Protein AF-A0A2G5TV07-F1 (afdb_monomer_lite)

InterPro domains:
  IPR019427 7TM GPCR, serpentine receptor class w (Srw) [PF10324] (2-152)

Secondary structure (DSSP, 8-state):
--HHHHHHHHHHHHHHHHHHHHHHHTTEEEEE-TT-B---TT-TTSPTT--B--EEEEE-TTS-HHHHHHHHHHHHHHHHHHHHHHHHHHHHHHHHHHHHHHHHHHHHTTT--HHHHHHHHHHHHHHHHHHHHHHHHHHHHHHHHHHHHHHHTTT----

pLDDT: mean 80.86, std 10.82, range [32.66, 93.06]

Structure (mmCIF, N/CA/C/O backbone):
data_AF-A0A2G5TV07-F1
#
_entry.id   AF-A0A2G5TV07-F1
#
loop_
_atom_site.group_PDB
_atom_site.id
_atom_site.type_symbol
_atom_site.label_atom_id
_atom_site.label_alt_id
_atom_site.label_comp_id
_atom_site.label_asym_id
_atom_site.label_entity_id
_atom_site.label_seq_id
_atom_site.pdbx_PDB_ins_code
_atom_site.Cartn_x
_atom_site.Cartn_y
_atom_site.Cartn_z
_atom_site.occupancy
_atom_site.B_iso_or_equiv
_atom_site.auth_seq_id
_atom_site.auth_comp_id
_atom_site.auth_asym_id
_atom_site.auth_atom_id
_atom_site.pdbx_PDB_model_num
ATOM 1 N N . MET A 1 1 ? -4.182 15.235 19.892 1.00 50.75 1 MET A N 1
ATOM 2 C CA . MET A 1 1 ? -3.503 15.963 18.791 1.00 50.75 1 MET A CA 1
ATOM 3 C C . MET A 1 1 ? -4.295 17.222 18.465 1.00 50.75 1 MET A C 1
ATOM 5 O O . MET A 1 1 ? -5.512 17.135 18.395 1.00 50.75 1 MET A O 1
ATOM 9 N N . LYS A 1 2 ? -3.657 18.388 18.282 1.00 58.00 2 LYS A N 1
ATOM 10 C CA . LYS A 1 2 ? -4.357 19.576 17.752 1.00 58.00 2 LYS A CA 1
ATOM 11 C C . LYS A 1 2 ? -4.780 19.285 16.307 1.00 58.00 2 LYS A C 1
ATOM 13 O O . LYS A 1 2 ? -3.944 18.843 15.520 1.00 58.00 2 LYS A O 1
ATOM 18 N N . ALA A 1 3 ? -6.039 19.546 15.953 1.00 59.66 3 ALA A N 1
ATOM 19 C CA . ALA A 1 3 ? -6.594 19.247 14.626 1.00 59.66 3 ALA A CA 1
ATOM 20 C C . ALA A 1 3 ? -5.740 19.819 13.471 1.00 59.66 3 ALA A C 1
ATOM 22 O O . ALA A 1 3 ? -5.480 19.128 12.488 1.00 59.66 3 ALA A O 1
ATOM 23 N N . GLY A 1 4 ? -5.185 21.027 13.642 1.00 68.81 4 GLY A N 1
ATOM 24 C CA . GLY A 1 4 ? -4.291 21.654 12.658 1.00 68.81 4 GLY A CA 1
ATOM 25 C C . GLY A 1 4 ? -2.931 20.963 12.472 1.00 68.81 4 GLY A C 1
ATOM 26 O O . GLY A 1 4 ? -2.309 21.110 11.424 1.00 68.81 4 GLY A O 1
ATOM 27 N N . THR A 1 5 ? -2.462 20.185 13.451 1.00 75.88 5 THR A N 1
ATOM 28 C CA . THR A 1 5 ? -1.239 19.373 13.325 1.00 75.88 5 THR A CA 1
ATOM 29 C C . THR A 1 5 ? -1.523 18.076 12.567 1.00 75.88 5 THR A C 1
ATOM 31 O O . THR A 1 5 ? -0.697 17.649 11.767 1.00 75.88 5 THR A O 1
ATOM 34 N N . SER A 1 6 ? -2.708 17.484 12.758 1.00 81.69 6 SER A N 1
ATOM 35 C CA . SER A 1 6 ? -3.101 16.231 12.099 1.00 81.69 6 SER A CA 1
ATOM 36 C C . SER A 1 6 ? -3.208 16.384 10.580 1.00 81.69 6 SER A C 1
ATOM 38 O O . SER A 1 6 ? -2.710 15.543 9.838 1.00 81.69 6 SER A O 1
ATOM 40 N N . TRP A 1 7 ? -3.791 17.494 10.115 1.00 86.19 7 TRP A N 1
ATOM 41 C CA . TRP A 1 7 ? -3.913 17.786 8.684 1.00 86.19 7 TRP A CA 1
ATOM 42 C C . TRP A 1 7 ? -2.541 17.965 8.030 1.00 86.19 7 TRP A C 1
ATOM 44 O O . TRP A 1 7 ? -2.249 17.340 7.019 1.00 86.19 7 TRP A O 1
ATOM 54 N N . LYS A 1 8 ? -1.636 18.730 8.652 1.00 87.75 8 LYS A N 1
ATOM 55 C CA . LYS A 1 8 ? -0.272 18.921 8.130 1.00 87.75 8 LYS A CA 1
ATOM 56 C C . LYS A 1 8 ? 0.481 17.599 7.956 1.00 87.75 8 LYS A C 1
ATOM 58 O O . LYS A 1 8 ? 1.139 17.413 6.938 1.00 87.75 8 LYS A O 1
ATOM 63 N N . VAL A 1 9 ? 0.356 16.681 8.917 1.00 88.56 9 VAL A N 1
ATOM 64 C CA . VAL A 1 9 ? 0.959 15.342 8.821 1.00 88.56 9 VAL A CA 1
ATOM 65 C C . VAL A 1 9 ? 0.336 14.545 7.674 1.00 88.56 9 VAL A C 1
ATOM 67 O O . VAL A 1 9 ? 1.071 13.959 6.888 1.00 88.56 9 VAL A O 1
ATOM 70 N N . PHE A 1 10 ? -0.990 14.579 7.526 1.00 86.69 10 PHE A N 1
ATOM 71 C CA . PHE A 1 10 ? -1.684 13.891 6.437 1.00 86.69 10 PHE A CA 1
ATOM 72 C C . PHE A 1 10 ? -1.224 14.366 5.049 1.00 86.69 10 PHE A C 1
ATOM 74 O O . PHE A 1 10 ? -0.826 13.541 4.232 1.00 86.69 10 PHE A O 1
ATOM 81 N N . PHE A 1 11 ? -1.197 15.680 4.790 1.00 91.06 11 PHE A N 1
ATOM 82 C CA . PHE A 1 11 ? -0.737 16.202 3.491 1.00 91.06 11 PHE A CA 1
ATOM 83 C C . PHE A 1 11 ? 0.740 15.924 3.239 1.00 91.06 11 PHE A C 1
ATOM 85 O O . PHE A 1 11 ? 1.116 15.646 2.105 1.00 91.06 11 PHE A O 1
ATOM 92 N N . SER A 1 12 ? 1.566 15.962 4.286 1.00 91.19 12 SER A N 1
ATOM 93 C CA . SER A 1 12 ? 2.982 15.609 4.184 1.00 91.19 12 SER A CA 1
ATOM 94 C C . SER A 1 12 ? 3.168 14.149 3.753 1.00 91.19 12 SER A C 1
ATOM 96 O O . SER A 1 12 ? 3.899 13.872 2.805 1.00 91.19 12 SER A O 1
ATOM 98 N N . LEU A 1 13 ? 2.448 13.218 4.391 1.00 87.31 13 LEU A N 1
ATOM 99 C CA . LEU A 1 13 ? 2.485 11.794 4.044 1.00 87.31 13 LEU A CA 1
ATOM 100 C C . LEU A 1 13 ? 1.924 11.528 2.645 1.00 87.31 13 LEU A C 1
ATOM 102 O O . LEU A 1 13 ? 2.513 10.757 1.892 1.00 87.31 13 LEU A O 1
ATOM 106 N N . LEU A 1 14 ? 0.826 12.193 2.277 1.00 89.06 14 LEU A N 1
ATOM 107 C CA . LEU A 1 14 ? 0.237 12.076 0.945 1.00 89.06 14 LEU A CA 1
ATOM 108 C C . LEU A 1 14 ? 1.215 12.551 -0.134 1.00 89.06 14 LEU A C 1
ATOM 110 O O . LEU A 1 14 ? 1.424 11.860 -1.126 1.00 89.06 14 LEU A O 1
ATOM 114 N N . PHE A 1 15 ? 1.843 13.710 0.071 1.00 93.06 15 PHE A N 1
ATOM 115 C CA . PHE A 1 15 ? 2.838 14.239 -0.855 1.00 93.06 15 PHE A CA 1
ATOM 116 C C . PHE A 1 15 ? 4.028 13.286 -0.995 1.00 93.06 15 PHE A C 1
ATOM 118 O O . PHE A 1 15 ? 4.425 12.957 -2.110 1.00 93.06 15 PHE A O 1
ATOM 125 N N . PHE A 1 16 ? 4.550 12.784 0.124 1.00 90.44 16 PHE A N 1
ATOM 126 C CA . PHE A 1 16 ? 5.639 11.811 0.128 1.00 90.44 16 PHE A CA 1
ATOM 127 C C . PHE A 1 16 ? 5.278 10.535 -0.646 1.00 90.44 16 PHE A C 1
ATOM 129 O O . PHE A 1 16 ? 6.049 10.085 -1.493 1.00 90.44 16 PHE A O 1
ATOM 136 N N . HIS A 1 17 ? 4.077 9.998 -0.424 1.00 88.19 17 HIS A N 1
ATOM 137 C CA . HIS A 1 17 ? 3.575 8.827 -1.137 1.00 88.19 17 HIS A CA 1
ATOM 138 C C . HIS A 1 17 ? 3.460 9.072 -2.649 1.00 88.19 17 HIS A C 1
ATOM 140 O O . HIS A 1 17 ? 3.876 8.234 -3.452 1.00 88.19 17 HIS A O 1
ATOM 146 N N . LEU A 1 18 ? 2.929 10.231 -3.051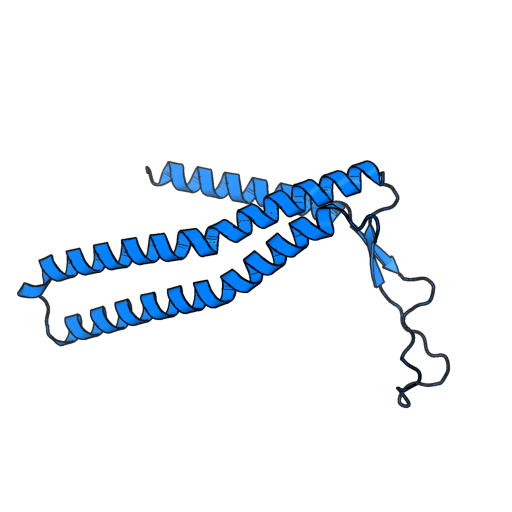 1.00 91.25 18 LEU A N 1
ATOM 147 C CA . LEU A 1 18 ? 2.814 10.611 -4.460 1.00 91.25 18 LEU A CA 1
ATOM 148 C C . LEU A 1 18 ? 4.187 10.716 -5.125 1.00 91.25 18 LEU A C 1
ATOM 150 O O . LEU A 1 18 ? 4.370 10.180 -6.214 1.00 91.25 18 LEU A O 1
ATOM 154 N N . VAL A 1 19 ? 5.163 11.342 -4.465 1.00 91.88 19 VAL A N 1
ATOM 155 C CA . VAL A 1 19 ? 6.531 11.463 -4.990 1.00 91.88 19 VAL A CA 1
ATOM 156 C C . VAL A 1 19 ? 7.172 10.087 -5.175 1.00 91.88 19 VAL A C 1
ATOM 158 O O . VAL A 1 19 ? 7.700 9.805 -6.249 1.00 91.88 19 VAL A O 1
ATOM 161 N N . ILE A 1 20 ? 7.079 9.205 -4.176 1.00 88.00 20 ILE A N 1
ATOM 162 C CA . ILE A 1 20 ? 7.607 7.835 -4.272 1.00 88.00 20 ILE A CA 1
ATOM 163 C C . ILE A 1 20 ? 6.944 7.070 -5.419 1.00 88.00 20 ILE A C 1
ATOM 165 O O . ILE A 1 20 ? 7.627 6.422 -6.213 1.00 88.00 20 ILE A O 1
ATOM 169 N N . THR A 1 21 ? 5.619 7.170 -5.531 1.00 88.00 21 THR A N 1
ATOM 170 C CA . THR A 1 21 ? 4.860 6.500 -6.591 1.00 88.00 21 THR A CA 1
ATOM 171 C C . THR A 1 21 ? 5.278 7.013 -7.965 1.00 88.00 21 THR A C 1
ATOM 173 O O . THR A 1 21 ? 5.513 6.214 -8.866 1.00 88.00 21 THR A O 1
ATOM 176 N N . MET A 1 22 ? 5.442 8.328 -8.122 1.00 90.12 22 MET A N 1
ATOM 177 C CA . MET A 1 22 ? 5.897 8.938 -9.373 1.00 90.12 22 MET A CA 1
ATOM 178 C C . MET A 1 22 ? 7.303 8.474 -9.760 1.00 90.12 22 MET A C 1
ATOM 180 O O . MET A 1 22 ? 7.528 8.144 -10.921 1.00 90.12 22 MET A O 1
ATOM 184 N N . ILE A 1 23 ? 8.233 8.387 -8.803 1.00 88.06 23 ILE A N 1
ATOM 185 C CA . ILE A 1 23 ? 9.589 7.870 -9.049 1.00 88.06 23 ILE A CA 1
ATOM 186 C C . ILE A 1 23 ? 9.537 6.407 -9.498 1.00 88.06 23 ILE A C 1
ATOM 188 O O . ILE A 1 23 ? 10.224 6.033 -10.446 1.00 88.06 23 ILE A O 1
ATOM 192 N N . ASN A 1 24 ? 8.712 5.578 -8.851 1.00 85.81 24 ASN A N 1
ATOM 193 C CA . ASN A 1 24 ? 8.591 4.175 -9.228 1.00 85.81 24 ASN A CA 1
ATOM 194 C C . ASN A 1 24 ? 7.958 4.002 -10.619 1.00 85.81 24 ASN A C 1
ATOM 196 O O . ASN A 1 24 ? 8.469 3.236 -11.430 1.00 85.81 24 ASN A O 1
ATOM 200 N N . GLN A 1 25 ? 6.888 4.743 -10.921 1.00 86.31 25 GLN A N 1
ATOM 201 C CA . GLN A 1 25 ? 6.201 4.680 -12.216 1.00 86.31 25 GLN A CA 1
ATOM 202 C C . GLN A 1 25 ? 7.051 5.252 -13.359 1.00 86.31 25 GLN A C 1
ATOM 204 O O . GLN A 1 25 ? 7.075 4.679 -14.443 1.00 86.31 25 GLN A O 1
ATOM 209 N N . GLY A 1 26 ? 7.811 6.324 -13.113 1.00 87.50 26 GLY A N 1
ATOM 210 C CA . GLY A 1 26 ? 8.670 6.967 -14.116 1.00 87.50 26 GLY A CA 1
ATOM 211 C C . GLY A 1 26 ? 9.824 6.097 -14.628 1.00 87.50 26 GLY A C 1
ATOM 212 O O . GLY A 1 26 ? 10.479 6.454 -15.606 1.00 87.50 26 GLY A O 1
ATOM 213 N N . ARG A 1 27 ? 10.074 4.946 -13.996 1.00 86.38 27 ARG A N 1
ATOM 214 C CA . ARG A 1 27 ? 11.045 3.952 -14.466 1.00 86.38 27 ARG A CA 1
ATOM 215 C C . ARG A 1 27 ? 10.533 3.094 -15.607 1.00 86.38 27 ARG A C 1
ATOM 217 O O . ARG A 1 27 ? 11.339 2.423 -16.242 1.00 86.38 27 ARG A O 1
ATOM 224 N N . TYR A 1 28 ? 9.228 3.070 -15.830 1.00 87.50 28 TYR A N 1
ATOM 225 C CA . TYR A 1 28 ? 8.612 2.221 -16.830 1.00 87.50 28 TYR A CA 1
ATOM 226 C C . TYR A 1 28 ? 8.246 3.029 -18.065 1.00 87.50 28 TYR A C 1
ATOM 228 O O . TYR A 1 28 ? 7.839 4.187 -17.978 1.00 87.50 28 TYR A O 1
ATOM 236 N N . LEU A 1 29 ? 8.354 2.393 -19.222 1.00 89.44 29 LEU A N 1
ATOM 237 C CA . LEU A 1 29 ? 7.850 2.920 -20.477 1.00 89.44 29 LEU A CA 1
ATOM 238 C C . LEU A 1 29 ? 7.027 1.860 -21.195 1.00 89.44 29 LEU A C 1
ATOM 240 O O . LEU A 1 29 ? 7.179 0.660 -20.970 1.00 89.44 29 LEU A O 1
ATOM 244 N N . ILE A 1 30 ? 6.097 2.334 -22.013 1.00 90.00 30 ILE A N 1
ATOM 245 C CA . ILE A 1 30 ? 5.219 1.475 -22.795 1.00 90.00 30 ILE A CA 1
ATOM 246 C C . ILE A 1 30 ? 5.843 1.362 -24.177 1.00 90.00 30 ILE A C 1
ATOM 248 O O . ILE A 1 30 ? 5.981 2.371 -24.871 1.00 90.00 30 ILE A O 1
ATOM 252 N N . ILE A 1 31 ? 6.234 0.149 -24.557 1.00 89.38 31 ILE A N 1
ATOM 253 C CA . ILE A 1 31 ? 6.728 -0.146 -25.905 1.00 89.38 31 ILE A CA 1
ATOM 254 C C . ILE A 1 31 ? 5.753 -1.043 -26.637 1.00 89.38 31 ILE A C 1
ATOM 256 O O . ILE A 1 31 ? 5.079 -1.878 -26.035 1.00 89.38 31 ILE A O 1
ATOM 260 N N . GLU A 1 32 ? 5.714 -0.891 -27.954 1.00 89.00 32 GLU A N 1
ATOM 261 C CA . GLU A 1 32 ? 5.086 -1.875 -28.819 1.00 89.00 32 GLU A CA 1
ATOM 262 C C . GLU A 1 32 ? 6.029 -3.070 -28.984 1.00 89.00 32 GLU A C 1
ATOM 264 O O . GLU A 1 32 ? 7.203 -2.926 -29.336 1.00 89.00 32 GLU A O 1
ATOM 269 N N . TYR A 1 33 ? 5.522 -4.263 -28.693 1.00 83.88 33 TYR A N 1
ATOM 270 C CA . TYR A 1 33 ? 6.283 -5.491 -28.802 1.00 83.88 33 TYR A CA 1
ATOM 271 C C . TYR A 1 33 ? 6.496 -5.843 -30.281 1.00 83.88 33 TYR A C 1
ATOM 273 O O . TYR A 1 33 ? 5.514 -5.994 -31.012 1.00 83.88 33 TYR A O 1
ATOM 281 N N . PRO A 1 34 ? 7.744 -6.065 -30.741 1.00 81.62 34 PRO A N 1
ATOM 282 C CA . PRO A 1 34 ? 8.045 -6.187 -32.171 1.00 81.62 34 PRO A CA 1
ATOM 283 C C . PRO A 1 34 ? 7.316 -7.325 -32.892 1.00 81.62 34 PRO A C 1
ATOM 285 O O . PRO A 1 34 ? 7.118 -7.265 -34.102 1.00 81.62 34 PRO A O 1
ATOM 288 N N . LYS A 1 35 ? 6.952 -8.393 -32.171 1.00 81.88 35 LYS A N 1
ATOM 289 C CA . LYS A 1 35 ? 6.262 -9.558 -32.748 1.00 81.88 35 LYS A CA 1
ATOM 290 C C . LYS A 1 35 ? 4.733 -9.447 -32.693 1.00 81.88 35 LYS A C 1
ATOM 292 O O . LYS A 1 35 ? 4.062 -10.325 -33.232 1.00 81.88 35 LYS A O 1
ATOM 297 N N . GLY A 1 36 ? 4.196 -8.399 -32.061 1.00 84.62 36 GLY A N 1
ATOM 298 C CA . GLY A 1 36 ? 2.774 -8.283 -31.749 1.00 84.62 36 GLY A CA 1
ATOM 299 C C . GLY A 1 36 ? 2.268 -9.424 -30.860 1.00 84.6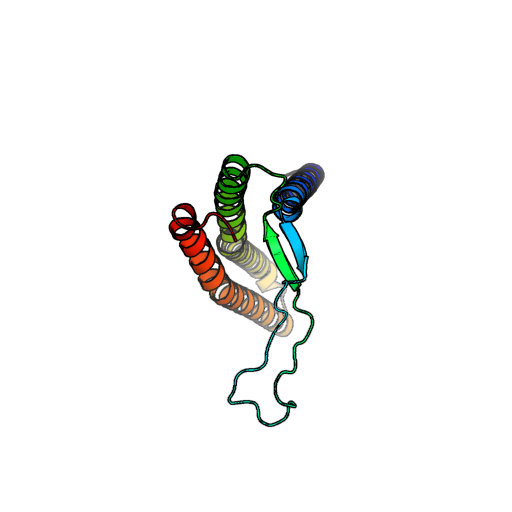2 36 GLY A C 1
ATOM 300 O O . GLY A 1 36 ? 3.014 -10.320 -30.459 1.00 84.62 36 GLY A O 1
ATOM 301 N N . TRP A 1 37 ? 0.979 -9.397 -30.548 1.00 87.31 37 TRP A N 1
ATOM 302 C CA . TRP A 1 37 ? 0.290 -10.524 -29.934 1.00 87.31 37 TRP A CA 1
ATOM 303 C C . TRP A 1 37 ? -0.299 -11.403 -31.033 1.00 87.31 37 TRP A C 1
ATOM 305 O O . TRP A 1 37 ? -0.957 -10.913 -31.957 1.00 87.31 37 TRP A O 1
ATOM 315 N N . LYS A 1 38 ? -0.056 -12.710 -30.929 1.00 88.75 38 LYS A N 1
ATOM 316 C CA . LYS A 1 38 ? -0.634 -13.721 -31.810 1.00 88.75 38 LYS A CA 1
ATOM 317 C C . LYS A 1 38 ? -1.635 -14.551 -30.998 1.00 88.75 38 LYS A C 1
ATOM 319 O O . LYS A 1 38 ? -1.272 -14.994 -29.907 1.00 88.75 38 LYS A O 1
ATOM 324 N N . PRO A 1 39 ? -2.858 -14.773 -31.507 1.00 86.31 39 PRO A N 1
ATOM 325 C CA . PRO A 1 39 ? -3.796 -15.679 -30.869 1.00 86.31 39 PRO A CA 1
ATOM 326 C C . PRO A 1 39 ? -3.226 -17.097 -30.824 1.00 86.31 39 PRO A C 1
ATOM 328 O O . PRO A 1 39 ? -2.483 -17.519 -31.715 1.00 86.31 39 PRO A O 1
ATOM 331 N N . ASP A 1 40 ? -3.586 -17.815 -29.765 1.00 84.69 40 ASP A N 1
ATOM 332 C CA . ASP A 1 40 ? -3.245 -19.223 -29.605 1.00 84.69 40 ASP A CA 1
ATOM 333 C C . ASP A 1 40 ? -3.813 -20.055 -30.768 1.00 84.69 40 ASP A C 1
ATOM 335 O O . ASP A 1 40 ? -4.850 -19.721 -31.345 1.00 84.69 40 ASP A O 1
ATOM 339 N N . GLU A 1 41 ? -3.148 -21.156 -31.110 1.00 85.00 41 GLU A N 1
ATOM 340 C CA . GLU A 1 41 ? -3.515 -22.021 -32.239 1.00 85.00 41 GLU A CA 1
ATOM 341 C C . GLU A 1 41 ? -4.904 -22.656 -32.063 1.00 85.00 41 GLU A C 1
ATOM 343 O O . GLU A 1 41 ? -5.553 -23.031 -33.038 1.00 85.00 41 GLU A O 1
ATOM 348 N N . SER A 1 42 ? -5.392 -22.718 -30.822 1.00 88.19 42 SER A N 1
ATOM 349 C CA . SER A 1 42 ? -6.744 -23.152 -30.464 1.00 88.19 42 SER A CA 1
ATOM 350 C C . SER A 1 42 ? -7.856 -22.201 -30.945 1.00 88.19 42 SER A C 1
ATOM 352 O O . SER A 1 42 ? -9.021 -22.597 -31.037 1.00 88.19 42 SER A O 1
ATOM 354 N N . CYS A 1 43 ? -7.530 -20.946 -31.271 1.00 85.69 43 CYS A N 1
ATOM 355 C CA . CYS A 1 43 ? -8.502 -19.909 -31.608 1.00 85.69 43 CYS A CA 1
ATOM 356 C C . CYS A 1 43 ? -8.859 -19.909 -33.108 1.00 85.69 43 CYS A C 1
ATOM 358 O O . CYS A 1 43 ? -8.275 -19.176 -33.901 1.00 85.69 43 CYS A O 1
ATOM 360 N N . THR A 1 44 ? -9.888 -20.668 -33.501 1.00 87.19 44 THR A N 1
ATOM 361 C CA . THR A 1 44 ? -10.334 -20.817 -34.908 1.00 87.19 44 THR A CA 1
ATOM 362 C C . THR A 1 44 ? -11.082 -19.614 -35.497 1.00 87.19 44 THR A C 1
ATOM 364 O O . THR A 1 44 ? -11.353 -19.588 -36.695 1.00 87.19 44 THR A O 1
ATOM 367 N N . MET A 1 45 ? -11.433 -18.615 -34.679 1.00 88.94 45 MET A N 1
ATOM 368 C CA . MET A 1 45 ? -12.164 -17.419 -35.129 1.00 88.94 45 MET A CA 1
ATOM 369 C C . MET A 1 45 ? -11.285 -16.403 -35.870 1.00 88.94 45 MET A C 1
ATOM 371 O O . MET A 1 45 ? -11.816 -15.510 -36.530 1.00 88.94 45 MET A O 1
ATOM 375 N N . TYR A 1 46 ? -9.959 -16.514 -35.757 1.00 85.06 46 TYR A N 1
ATOM 376 C CA . TYR A 1 46 ? -9.022 -15.594 -36.392 1.00 85.06 46 TYR A CA 1
ATOM 377 C C . TYR A 1 46 ? -8.400 -16.224 -37.646 1.00 85.06 46 TYR A C 1
ATOM 379 O O . TYR A 1 46 ? -8.060 -17.410 -37.629 1.00 85.06 46 TYR A O 1
ATOM 387 N N . PRO A 1 47 ? -8.227 -15.456 -38.739 1.00 85.00 47 PRO A N 1
ATOM 388 C CA . PRO A 1 47 ? -7.484 -15.919 -39.904 1.00 85.00 47 PRO A CA 1
ATOM 389 C C . PRO A 1 47 ? -6.067 -16.407 -39.540 1.00 85.00 47 PRO A C 1
ATOM 391 O O . PRO A 1 47 ? -5.452 -15.901 -38.597 1.00 85.00 47 PRO A O 1
ATOM 394 N N . PRO A 1 48 ? -5.500 -17.366 -40.292 1.00 80.69 48 PRO A N 1
ATOM 395 C CA . PRO A 1 48 ? -4.138 -17.817 -40.049 1.00 80.69 48 PRO A CA 1
ATOM 396 C C . PRO A 1 48 ? -3.152 -16.651 -40.210 1.00 80.69 48 PRO A C 1
ATOM 398 O O . PRO A 1 48 ? -3.257 -15.859 -41.145 1.00 80.69 48 PRO A O 1
ATOM 401 N N . ASN A 1 49 ? -2.172 -16.582 -39.305 1.00 82.06 49 ASN A N 1
ATOM 402 C CA . ASN A 1 49 ? -1.122 -15.557 -39.278 1.00 82.06 49 ASN A CA 1
ATOM 403 C C . ASN A 1 49 ? -1.597 -14.123 -38.956 1.00 82.06 49 ASN A C 1
ATOM 405 O O . ASN A 1 49 ? -0.923 -13.160 -39.317 1.00 82.06 49 ASN A O 1
ATOM 409 N N . THR A 1 50 ? -2.723 -13.955 -38.254 1.00 85.12 50 THR A N 1
ATOM 410 C CA . THR A 1 50 ? -3.086 -12.641 -37.702 1.00 85.12 50 THR A CA 1
ATOM 411 C C . THR A 1 50 ? -2.215 -12.274 -36.513 1.00 85.12 50 THR A C 1
ATOM 413 O O . THR A 1 50 ? -2.087 -13.052 -35.565 1.00 85.12 50 THR A O 1
ATOM 416 N N . THR A 1 51 ? -1.692 -11.056 -36.534 1.00 87.06 51 THR A N 1
ATOM 417 C CA . THR A 1 51 ? -1.024 -10.419 -35.403 1.00 87.06 51 THR A CA 1
ATOM 418 C C . THR A 1 51 ? -1.717 -9.105 -35.078 1.00 87.06 51 THR A C 1
ATOM 420 O O . THR A 1 51 ? -2.196 -8.395 -35.963 1.00 87.06 51 THR A O 1
ATOM 423 N N . PHE A 1 52 ? -1.779 -8.794 -33.790 1.00 88.62 52 PHE A N 1
ATOM 424 C CA . PHE A 1 52 ? -2.319 -7.543 -33.276 1.00 88.62 52 PHE A CA 1
ATOM 425 C C . PHE A 1 52 ? -1.209 -6.761 -32.570 1.00 88.62 52 PHE A C 1
ATOM 427 O O . PHE A 1 52 ? -0.287 -7.384 -32.032 1.00 88.62 52 PHE A O 1
ATOM 434 N N . PRO A 1 53 ? -1.265 -5.418 -32.548 1.00 88.94 53 PRO A N 1
ATOM 435 C CA . PRO A 1 53 ? -0.318 -4.636 -31.767 1.00 88.94 53 PRO A CA 1
ATOM 436 C C . PRO A 1 53 ? -0.439 -5.032 -30.293 1.00 88.94 53 PRO A C 1
ATOM 438 O O . PRO A 1 53 ? -1.540 -5.137 -29.748 1.00 88.94 53 PRO A O 1
AT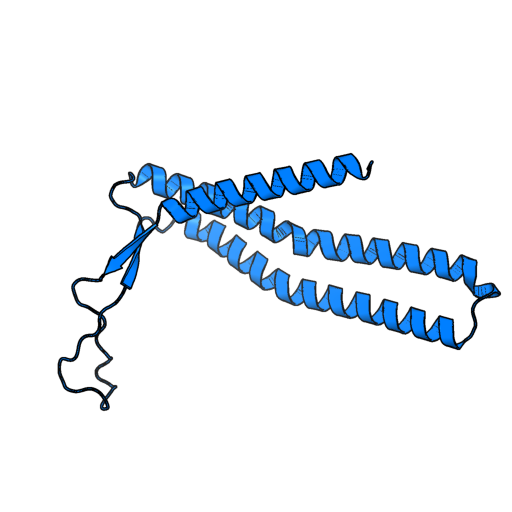OM 441 N N . TYR A 1 54 ? 0.702 -5.282 -29.659 1.00 89.94 54 TYR A N 1
ATOM 442 C CA . TYR A 1 54 ? 0.789 -5.624 -28.245 1.00 89.94 54 TYR A CA 1
ATOM 443 C C . TYR A 1 54 ? 1.708 -4.628 -27.576 1.00 89.94 54 TYR A C 1
ATOM 445 O O . TYR A 1 54 ? 2.831 -4.427 -28.028 1.00 89.94 54 TYR A O 1
ATOM 453 N N . PHE A 1 55 ? 1.217 -4.003 -26.517 1.00 89.88 55 PHE A N 1
ATOM 454 C CA . PHE A 1 55 ? 1.983 -3.040 -25.751 1.00 89.88 55 PHE A CA 1
ATOM 455 C C . PHE A 1 55 ? 2.366 -3.675 -24.430 1.00 89.88 55 PHE A C 1
ATOM 457 O O . PHE A 1 55 ? 1.503 -4.217 -23.739 1.00 89.88 55 PHE A O 1
ATOM 464 N N . ASP A 1 56 ? 3.644 -3.581 -24.086 1.00 85.00 56 ASP A N 1
ATOM 465 C CA . ASP A 1 56 ? 4.143 -4.056 -22.805 1.00 85.00 56 ASP A CA 1
ATOM 466 C C . ASP A 1 56 ? 4.762 -2.913 -22.005 1.00 85.00 56 ASP A C 1
ATOM 468 O O . ASP A 1 56 ? 5.291 -1.943 -22.563 1.00 85.00 56 ASP A O 1
ATOM 472 N N . ARG A 1 57 ? 4.666 -3.023 -20.681 1.00 86.06 57 ARG A N 1
ATOM 473 C CA . ARG A 1 57 ? 5.257 -2.069 -19.748 1.00 86.06 57 ARG A CA 1
ATOM 474 C C . ARG A 1 57 ? 6.608 -2.610 -19.306 1.00 86.06 57 ARG A C 1
ATOM 476 O O . ARG A 1 57 ? 6.676 -3.429 -18.395 1.00 86.06 57 ARG A O 1
ATOM 483 N 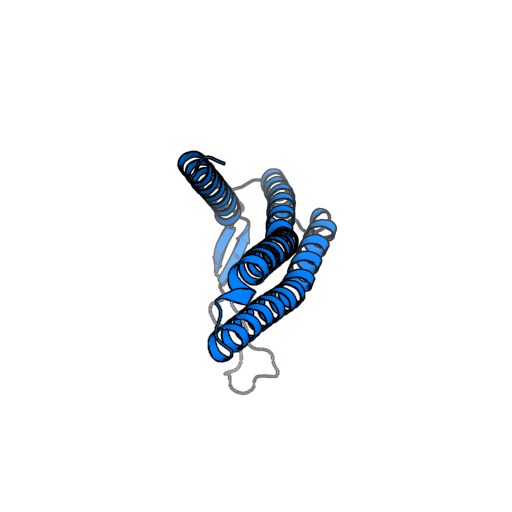N . VAL A 1 58 ? 7.668 -2.082 -19.901 1.00 85.19 58 VAL A N 1
ATOM 484 C CA . VAL A 1 58 ? 9.045 -2.509 -19.629 1.00 85.19 58 VAL A CA 1
ATOM 485 C C . VAL A 1 58 ? 9.805 -1.452 -18.844 1.00 85.19 58 VAL A C 1
ATOM 487 O O . VAL A 1 58 ? 9.462 -0.264 -18.855 1.00 85.19 58 VAL A O 1
ATOM 490 N N . GLN A 1 59 ? 10.854 -1.874 -18.151 1.00 85.62 59 GLN A N 1
ATOM 491 C CA . GLN A 1 59 ? 11.809 -0.964 -17.538 1.00 85.62 59 GLN A CA 1
ATOM 492 C C . GLN A 1 59 ? 12.538 -0.125 -18.598 1.00 85.62 59 GLN A C 1
ATOM 494 O O . GLN A 1 59 ? 12.958 -0.617 -19.642 1.00 85.62 59 GLN A O 1
ATOM 499 N N . ASN A 1 60 ? 12.693 1.171 -18.329 1.00 84.06 60 ASN A N 1
ATOM 500 C CA . ASN A 1 60 ? 13.325 2.112 -19.242 1.00 84.06 60 ASN A CA 1
ATOM 501 C C . ASN A 1 60 ? 14.822 1.790 -19.398 1.00 84.06 60 ASN A C 1
ATOM 503 O O . ASN A 1 60 ? 15.573 2.020 -18.448 1.00 84.06 60 ASN A O 1
ATOM 507 N N . PRO A 1 61 ? 15.297 1.354 -20.579 1.00 80.69 61 PRO A N 1
ATOM 508 C CA . PRO A 1 61 ? 16.695 0.978 -20.778 1.00 80.69 61 PRO A CA 1
ATOM 509 C C . PRO A 1 61 ? 17.669 2.161 -20.658 1.00 80.69 61 PRO A C 1
ATOM 511 O O . PRO A 1 61 ? 18.869 1.943 -20.539 1.00 80.69 61 PRO A O 1
ATOM 514 N N . ALA A 1 62 ? 17.185 3.411 -20.673 1.00 83.75 62 ALA A N 1
ATOM 515 C CA . ALA A 1 62 ? 18.013 4.590 -20.412 1.00 83.75 62 ALA A CA 1
ATOM 516 C C . ALA A 1 62 ? 18.403 4.739 -18.929 1.00 83.75 62 ALA A C 1
ATOM 518 O O . ALA A 1 62 ? 19.288 5.530 -18.605 1.00 83.75 62 ALA A O 1
ATOM 519 N N . ILE A 1 63 ? 17.731 4.018 -18.027 1.00 82.00 63 ILE A N 1
ATOM 520 C CA . ILE A 1 63 ? 18.039 3.999 -16.599 1.00 82.00 63 ILE A CA 1
ATOM 521 C C . ILE A 1 63 ? 18.827 2.726 -16.314 1.00 82.00 63 ILE A C 1
ATOM 523 O O . ILE A 1 63 ? 18.390 1.629 -16.646 1.00 82.00 63 ILE A O 1
ATOM 527 N N . ASP A 1 64 ? 19.973 2.889 -15.670 1.00 84.56 64 ASP A N 1
ATOM 528 C CA . ASP A 1 64 ? 20.870 1.794 -15.333 1.00 84.56 64 ASP A CA 1
ATOM 529 C C . ASP A 1 64 ? 20.196 0.725 -14.442 1.00 84.56 6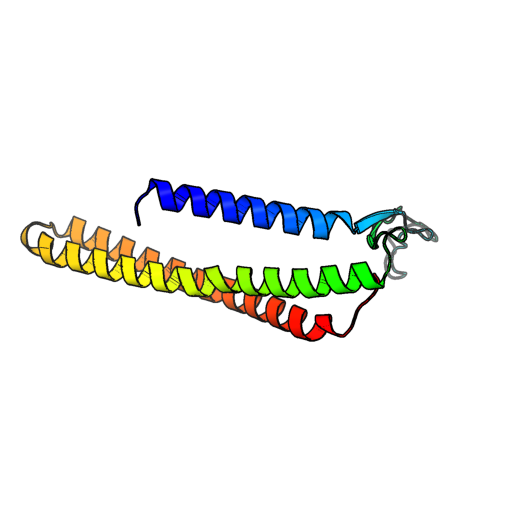4 ASP A C 1
ATOM 531 O O . ASP A 1 64 ? 19.434 1.039 -13.520 1.00 84.56 64 ASP A O 1
ATOM 535 N N . VAL A 1 65 ? 20.481 -0.550 -14.735 1.00 80.69 65 VAL A N 1
ATOM 536 C CA . VAL A 1 65 ? 19.842 -1.722 -14.107 1.00 80.69 65 VAL A CA 1
ATOM 537 C C . VAL A 1 65 ? 20.066 -1.743 -12.594 1.00 80.69 65 VAL A C 1
ATOM 539 O O . VAL A 1 65 ? 19.140 -2.043 -11.842 1.00 80.69 65 VAL A O 1
ATOM 542 N N . PHE A 1 66 ? 21.247 -1.335 -12.123 1.00 79.06 66 PHE A N 1
ATOM 543 C CA . PHE A 1 66 ? 21.556 -1.275 -10.694 1.00 79.06 66 PHE A CA 1
ATOM 544 C C . PHE A 1 66 ? 20.662 -0.256 -9.978 1.00 79.06 66 PHE A C 1
ATOM 546 O O . PHE A 1 66 ? 20.101 -0.532 -8.915 1.00 79.06 66 PHE A O 1
ATOM 553 N N . PHE A 1 67 ? 20.452 0.917 -10.583 1.00 80.81 67 PHE A N 1
ATOM 554 C CA . PHE A 1 67 ? 19.534 1.920 -10.036 1.00 80.81 67 PHE A CA 1
ATOM 555 C C . PHE A 1 67 ? 18.084 1.436 -10.041 1.00 80.81 67 PHE A C 1
ATOM 557 O O . PHE A 1 67 ? 17.340 1.697 -9.093 1.00 80.81 67 PHE A O 1
ATOM 564 N N . GLN A 1 68 ? 17.670 0.720 -11.084 1.00 80.50 68 GLN A N 1
ATOM 565 C CA . GLN A 1 68 ? 16.331 0.153 -11.164 1.00 80.50 68 GLN A CA 1
ATOM 566 C C . GLN A 1 68 ? 16.079 -0.881 -10.060 1.00 80.50 68 GLN A C 1
ATOM 568 O O . GLN A 1 68 ? 15.064 -0.788 -9.367 1.00 80.50 68 GLN A O 1
ATOM 573 N N . GLU A 1 69 ? 16.989 -1.830 -9.857 1.00 80.12 69 GLU A N 1
ATOM 574 C CA . GLU A 1 69 ? 16.866 -2.847 -8.808 1.00 80.12 69 GLU A CA 1
ATOM 575 C C . GLU A 1 69 ? 16.752 -2.213 -7.420 1.00 80.12 69 GLU A C 1
ATOM 577 O O . GLU A 1 69 ? 15.832 -2.535 -6.664 1.00 80.12 69 GLU A O 1
ATOM 582 N N . HIS A 1 70 ? 17.600 -1.226 -7.120 1.00 82.50 70 HIS A N 1
ATOM 583 C CA . HIS A 1 70 ? 17.537 -0.510 -5.851 1.00 82.50 70 HIS A CA 1
ATOM 584 C C . HIS A 1 70 ? 16.222 0.244 -5.647 1.00 82.50 70 HIS A C 1
ATOM 586 O O . HIS A 1 70 ? 15.658 0.196 -4.552 1.00 82.50 70 HIS A O 1
ATOM 592 N N . ILE A 1 71 ? 15.699 0.922 -6.675 1.00 82.44 71 ILE A N 1
ATOM 593 C CA . ILE A 1 71 ? 14.406 1.609 -6.554 1.00 82.44 71 ILE A CA 1
ATOM 594 C C . ILE A 1 71 ? 13.285 0.591 -6.321 1.00 82.44 71 ILE A C 1
ATOM 596 O O . ILE A 1 71 ? 12.453 0.819 -5.446 1.00 82.44 71 ILE A O 1
ATOM 600 N N . SER A 1 72 ? 13.280 -0.538 -7.040 1.00 81.44 72 SER A N 1
ATOM 601 C CA . SER A 1 72 ? 12.295 -1.609 -6.838 1.00 81.44 72 SER A CA 1
ATOM 602 C C . SER A 1 72 ? 12.341 -2.163 -5.416 1.00 81.44 72 SER A C 1
ATOM 604 O O . SER A 1 72 ? 11.304 -2.244 -4.764 1.00 81.44 72 SER A O 1
ATOM 606 N N . GLU A 1 73 ? 13.527 -2.508 -4.913 1.00 80.56 73 GLU A N 1
ATOM 607 C CA . GLU A 1 73 ? 13.703 -3.080 -3.575 1.00 80.56 73 GLU A CA 1
ATOM 608 C C . GLU A 1 73 ? 13.196 -2.122 -2.485 1.00 80.56 73 GLU A C 1
ATOM 610 O O . GLU A 1 73 ? 12.426 -2.514 -1.605 1.00 80.56 73 GLU A O 1
ATOM 615 N N . LYS A 1 74 ? 13.584 -0.839 -2.556 1.00 83.06 74 LYS A N 1
ATOM 616 C CA . LYS A 1 74 ? 13.157 0.160 -1.565 1.00 83.06 74 LYS A CA 1
ATOM 617 C C . LYS A 1 74 ? 11.678 0.502 -1.690 1.00 83.06 74 LYS A C 1
ATOM 619 O O . LYS A 1 74 ? 11.017 0.645 -0.664 1.00 83.06 74 LYS A O 1
ATOM 624 N N . TYR A 1 75 ? 11.151 0.597 -2.910 1.00 84.06 75 TYR A N 1
ATOM 625 C CA . TYR A 1 75 ? 9.729 0.837 -3.139 1.00 84.06 75 TYR A CA 1
ATOM 626 C C . TYR A 1 75 ? 8.875 -0.301 -2.576 1.00 84.06 75 TYR A C 1
ATOM 628 O O . TYR A 1 75 ? 7.969 -0.033 -1.796 1.00 84.06 75 TYR A O 1
ATOM 636 N N . LEU A 1 76 ? 9.202 -1.557 -2.893 1.00 80.12 76 LEU A N 1
ATOM 637 C CA . LEU A 1 76 ? 8.472 -2.735 -2.412 1.00 80.12 76 LEU A CA 1
ATOM 638 C C . LEU A 1 76 ? 8.475 -2.844 -0.883 1.00 80.12 76 LEU A C 1
ATOM 640 O O . LEU A 1 76 ? 7.467 -3.228 -0.288 1.00 80.12 76 LEU A O 1
ATOM 644 N N . LEU A 1 77 ? 9.591 -2.486 -0.242 1.00 80.56 77 LEU A N 1
ATOM 645 C CA . LEU A 1 77 ? 9.696 -2.468 1.215 1.00 80.56 77 LEU A CA 1
ATOM 646 C C . LEU A 1 77 ? 8.811 -1.372 1.826 1.00 80.56 77 LEU A C 1
ATOM 648 O O . LEU A 1 77 ? 8.060 -1.644 2.762 1.00 80.56 77 LEU A O 1
ATOM 652 N N . ILE A 1 78 ? 8.879 -0.144 1.304 1.00 82.25 78 ILE A N 1
ATOM 653 C CA . ILE A 1 78 ? 8.091 0.987 1.816 1.00 82.25 78 ILE A CA 1
ATOM 654 C C . ILE A 1 78 ? 6.595 0.759 1.570 1.00 82.25 78 ILE A C 1
ATOM 656 O O . ILE A 1 78 ? 5.806 0.902 2.502 1.00 82.25 78 ILE A O 1
ATOM 660 N N . ASP A 1 79 ? 6.209 0.376 0.352 1.00 81.06 79 ASP A N 1
ATOM 661 C CA . ASP A 1 79 ? 4.818 0.105 -0.032 1.00 81.06 79 ASP A CA 1
ATOM 662 C C . ASP A 1 79 ? 4.232 -1.041 0.800 1.00 81.06 79 ASP A C 1
ATOM 664 O O . ASP A 1 79 ? 3.160 -0.898 1.386 1.00 81.06 79 ASP A O 1
ATOM 668 N N . GLY A 1 80 ? 4.990 -2.130 0.972 1.00 78.56 80 GLY A N 1
ATOM 669 C CA . GLY A 1 80 ? 4.587 -3.253 1.818 1.00 78.56 80 GLY A CA 1
ATOM 670 C C . GLY A 1 80 ? 4.354 -2.849 3.277 1.00 78.56 80 GLY A C 1
ATOM 671 O O . GLY A 1 80 ? 3.345 -3.227 3.868 1.00 78.56 80 GLY A O 1
ATOM 672 N N . ILE A 1 81 ? 5.238 -2.034 3.868 1.00 81.00 81 ILE A N 1
ATOM 673 C CA . ILE A 1 81 ? 5.036 -1.524 5.236 1.00 81.00 81 ILE A CA 1
ATOM 674 C C . ILE A 1 81 ? 3.793 -0.634 5.306 1.00 81.00 81 ILE A C 1
ATOM 676 O O . ILE A 1 81 ? 2.989 -0.786 6.227 1.00 81.00 81 ILE A O 1
ATOM 680 N N . LEU A 1 82 ? 3.622 0.286 4.352 1.00 82.12 82 LEU A N 1
ATOM 681 C CA . LEU A 1 82 ? 2.494 1.218 4.342 1.00 82.12 82 LEU A CA 1
ATOM 682 C C . LEU A 1 82 ? 1.153 0.495 4.197 1.00 82.12 82 LEU A C 1
ATOM 684 O O . LEU A 1 82 ? 0.192 0.875 4.864 1.00 82.12 82 LEU A O 1
ATOM 688 N N . LYS A 1 83 ? 1.091 -0.580 3.409 1.00 79.81 83 LYS A N 1
ATOM 689 C CA . LYS A 1 83 ? -0.119 -1.395 3.242 1.00 79.81 83 LYS A CA 1
ATOM 690 C C . LYS A 1 83 ? -0.455 -2.279 4.440 1.00 79.81 83 LYS A C 1
ATOM 692 O O . LYS A 1 83 ? -1.614 -2.633 4.622 1.00 79.81 83 LYS A O 1
ATOM 697 N N . CYS A 1 84 ? 0.504 -2.564 5.319 1.00 78.56 84 CYS A N 1
ATOM 698 C CA . CYS A 1 84 ? 0.229 -3.218 6.602 1.00 78.56 84 CYS A CA 1
ATOM 699 C C . CYS A 1 84 ? -0.403 -2.271 7.638 1.00 78.56 84 CYS A C 1
ATOM 701 O O . CYS A 1 84 ? -0.991 -2.737 8.616 1.00 78.56 84 CYS A O 1
ATOM 703 N N . ILE A 1 85 ? -0.316 -0.948 7.449 1.00 83.56 85 ILE A N 1
ATOM 704 C CA . ILE A 1 85 ? -0.840 0.025 8.418 1.00 83.56 85 ILE A CA 1
ATOM 705 C C . ILE A 1 85 ? -2.376 -0.015 8.503 1.00 83.56 85 ILE A C 1
ATOM 707 O O . ILE A 1 85 ? -2.869 -0.124 9.627 1.00 83.56 85 ILE A O 1
ATOM 711 N N . PRO A 1 86 ? -3.163 0.044 7.406 1.00 81.69 86 PRO A N 1
ATOM 712 C CA . PRO A 1 86 ? -4.623 0.011 7.494 1.00 81.69 86 PRO A CA 1
ATOM 713 C C . PRO A 1 86 ? -5.184 -1.250 8.181 1.00 81.69 86 PRO A C 1
ATOM 715 O O . PRO A 1 86 ? -5.962 -1.094 9.125 1.00 81.69 86 PRO A O 1
ATOM 718 N N . PRO A 1 87 ? -4.759 -2.482 7.833 1.00 80.75 87 PRO A N 1
ATOM 719 C CA . PRO A 1 87 ? -5.242 -3.697 8.492 1.00 80.75 87 PRO A CA 1
ATOM 720 C C . PRO A 1 87 ? -5.015 -3.709 10.005 1.00 80.75 87 PRO A C 1
ATOM 722 O O . PRO A 1 87 ? -5.805 -4.293 10.737 1.00 80.75 87 PRO A O 1
ATOM 725 N N . ILE A 1 88 ? -3.955 -3.055 10.489 1.00 82.06 88 ILE A N 1
ATOM 726 C CA . ILE A 1 88 ? -3.641 -2.964 11.918 1.00 82.06 88 ILE A CA 1
ATOM 727 C C . ILE A 1 88 ? -4.401 -1.797 12.555 1.00 82.06 88 ILE A C 1
ATOM 729 O O . ILE A 1 88 ? -5.056 -1.963 13.578 1.00 82.06 88 ILE A O 1
ATOM 733 N N . LEU A 1 89 ? -4.346 -0.606 11.962 1.00 85.12 89 LEU A N 1
ATOM 734 C CA . LEU A 1 89 ? -4.866 0.620 12.563 1.00 85.12 89 LEU A CA 1
ATOM 735 C C . LEU A 1 89 ? -6.400 0.653 12.608 1.00 85.12 89 LEU A C 1
ATOM 737 O O . LEU A 1 89 ? -6.970 1.075 13.615 1.00 85.12 89 LEU A O 1
ATOM 741 N N . TYR A 1 90 ? -7.077 0.195 11.551 1.00 83.06 90 TYR A N 1
ATOM 742 C CA . TYR A 1 90 ? -8.541 0.206 11.472 1.00 83.06 90 TYR A CA 1
ATOM 743 C C . TYR A 1 90 ? -9.228 -0.590 12.593 1.00 83.06 90 TYR A C 1
ATOM 745 O O . TYR A 1 90 ? -10.145 -0.034 13.204 1.00 83.06 90 TYR A O 1
ATOM 753 N N . PRO A 1 91 ? -8.823 -1.829 12.942 1.00 81.62 91 PRO A N 1
ATOM 754 C CA . PRO A 1 91 ? -9.426 -2.532 14.071 1.00 81.62 91 PRO A CA 1
ATOM 755 C C . PRO A 1 91 ? -9.139 -1.852 15.416 1.00 81.62 91 PRO A C 1
ATOM 757 O O . PRO A 1 91 ? -10.037 -1.802 16.253 1.00 81.62 91 PRO A O 1
ATOM 760 N N . PHE A 1 92 ? -7.957 -1.257 15.635 1.00 86.12 92 PHE A N 1
ATOM 761 C CA . PHE A 1 92 ? -7.697 -0.491 16.866 1.00 86.12 92 PHE A CA 1
ATOM 762 C C . PHE A 1 92 ? -8.604 0.739 16.985 1.00 86.12 92 PHE A C 1
ATOM 764 O O . PHE A 1 92 ? -9.182 0.979 18.047 1.00 86.12 92 PHE A O 1
ATOM 771 N N . LEU A 1 93 ? -8.769 1.494 15.895 1.00 85.31 93 LEU A N 1
ATOM 772 C CA . LEU A 1 93 ? -9.679 2.640 15.849 1.00 85.31 93 LEU A CA 1
ATOM 773 C C . LEU A 1 93 ? -11.131 2.208 16.068 1.00 85.31 93 LEU A C 1
ATOM 775 O O . LEU A 1 93 ? -11.855 2.855 16.821 1.00 85.31 93 LEU A O 1
ATOM 779 N N . ALA A 1 94 ? -11.544 1.092 15.468 1.00 84.75 94 ALA A N 1
ATOM 780 C CA . ALA A 1 94 ? -12.874 0.530 15.656 1.00 84.75 94 ALA A CA 1
ATOM 781 C C . ALA A 1 94 ? -13.129 0.110 17.107 1.00 84.75 94 ALA A C 1
ATOM 783 O O . ALA A 1 94 ? -14.181 0.426 17.658 1.00 84.75 94 ALA A O 1
ATOM 784 N N . LEU A 1 95 ? -12.165 -0.554 17.753 1.00 85.31 95 LEU A N 1
ATOM 785 C CA . LEU A 1 95 ? -12.259 -0.910 19.169 1.00 85.31 95 LEU A CA 1
ATOM 786 C C . LEU A 1 95 ? -12.373 0.338 20.050 1.00 85.31 95 LEU A C 1
ATOM 788 O O . LEU A 1 95 ? -13.242 0.382 20.920 1.00 85.31 95 LEU A O 1
ATOM 792 N N . GLY A 1 96 ? -11.553 1.363 19.795 1.00 86.62 96 GLY A N 1
ATOM 793 C CA . GLY A 1 96 ? -11.641 2.648 20.492 1.00 86.62 96 GLY A CA 1
ATOM 794 C C . GLY A 1 96 ? -13.020 3.292 20.343 1.00 86.62 96 GLY A C 1
ATOM 795 O O . GLY A 1 96 ? -13.649 3.647 21.340 1.00 86.62 96 GLY A O 1
ATOM 796 N N . LEU A 1 97 ? -13.540 3.340 19.114 1.00 85.06 97 LEU A N 1
ATOM 797 C CA . LEU A 1 97 ? -14.868 3.872 18.816 1.00 85.06 97 LEU A CA 1
ATOM 798 C C . LEU A 1 97 ? -15.970 3.088 19.545 1.00 85.06 97 LEU A C 1
ATOM 800 O O . LEU A 1 97 ? -16.864 3.682 20.140 1.00 85.06 97 LEU A O 1
ATOM 804 N N . VAL A 1 98 ? -15.899 1.754 19.549 1.00 83.94 98 VAL A N 1
ATOM 805 C CA . VAL A 1 98 ? -16.864 0.899 20.258 1.00 83.94 98 VAL A CA 1
ATOM 806 C C . VAL A 1 98 ? -16.822 1.151 21.768 1.00 83.94 98 VAL A C 1
ATOM 808 O O . VAL A 1 98 ? -17.875 1.183 22.407 1.00 83.94 98 VAL A O 1
ATOM 811 N N . VAL A 1 99 ? -15.637 1.346 22.354 1.00 86.19 99 VAL A N 1
ATOM 812 C CA . VAL A 1 99 ? -15.487 1.667 23.784 1.00 86.19 99 VAL A CA 1
ATOM 813 C C . VAL A 1 99 ? -16.103 3.027 24.109 1.00 86.19 99 VAL A C 1
ATOM 815 O O . VAL A 1 99 ? -16.864 3.136 25.073 1.00 86.19 99 VAL A O 1
ATOM 818 N N . GLU A 1 100 ? 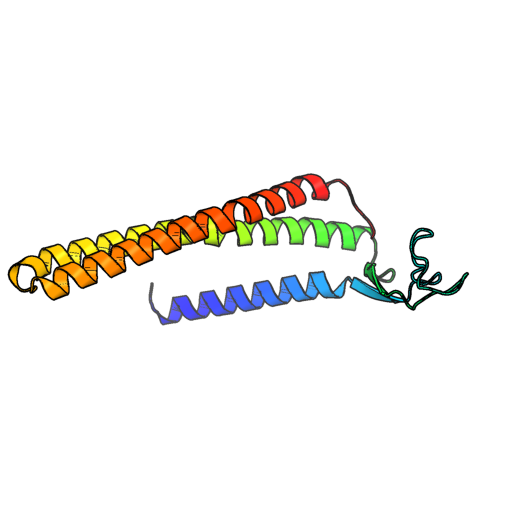-15.834 4.052 23.301 1.00 86.31 100 GLU A N 1
ATOM 819 C CA . GLU A 1 100 ? -16.422 5.381 23.491 1.00 86.31 100 GLU A CA 1
ATOM 820 C C . GLU A 1 100 ? -17.946 5.354 23.340 1.00 86.31 100 GLU A C 1
ATOM 822 O O . GLU A 1 100 ? -18.658 5.884 24.195 1.00 86.31 100 GLU A O 1
ATOM 827 N N . LEU A 1 101 ? -18.461 4.660 22.321 1.00 82.69 101 LEU A N 1
ATOM 828 C CA . LEU A 1 101 ? -19.899 4.477 22.116 1.00 82.69 101 LEU A CA 1
ATOM 829 C C . LEU A 1 101 ? -20.556 3.767 23.306 1.00 82.69 101 LEU A C 1
ATOM 831 O O . LEU A 1 101 ? -21.623 4.185 23.756 1.00 82.69 101 LEU A O 1
ATOM 835 N N . LYS A 1 102 ? -19.915 2.733 23.868 1.00 81.31 102 LYS A N 1
ATOM 836 C CA . LYS A 1 102 ? -20.402 2.057 25.082 1.00 81.31 102 LYS A CA 1
ATOM 837 C C . LYS A 1 102 ? -20.425 2.989 26.289 1.00 81.31 102 LYS A C 1
ATOM 839 O O . LYS A 1 102 ? -21.426 3.025 26.999 1.00 81.31 102 LYS A O 1
ATOM 844 N N . LYS A 1 103 ? -19.374 3.780 26.497 1.00 84.81 103 LYS A N 1
ATOM 845 C CA . LYS A 1 103 ? -19.301 4.736 27.610 1.00 84.81 103 LYS A CA 1
ATOM 846 C C . LYS A 1 103 ? -20.385 5.813 27.509 1.00 84.81 103 LYS A C 1
ATOM 848 O O . LYS A 1 103 ? -21.052 6.125 28.492 1.00 84.81 103 LYS A O 1
ATOM 853 N N . VAL A 1 104 ? -20.596 6.353 26.309 1.00 82.25 104 VAL A N 1
ATOM 854 C CA . VAL A 1 104 ? -21.663 7.329 26.039 1.00 82.25 104 VAL A CA 1
ATOM 855 C C . VAL A 1 104 ? -23.048 6.702 26.237 1.00 82.25 104 VAL A C 1
ATOM 857 O O . VAL A 1 104 ? -23.954 7.372 26.737 1.00 82.25 104 VAL A O 1
ATOM 860 N N . ARG A 1 105 ? -23.223 5.421 25.889 1.00 78.00 105 ARG A N 1
ATOM 861 C CA . ARG A 1 105 ? -24.462 4.676 26.152 1.00 78.00 105 ARG A CA 1
ATOM 862 C C . ARG A 1 105 ? -24.725 4.526 27.636 1.00 78.00 105 ARG A C 1
ATOM 864 O O . ARG A 1 105 ? -25.827 4.825 28.065 1.00 78.00 105 ARG A O 1
ATOM 871 N N . GLU A 1 106 ? -23.748 4.085 28.420 1.00 81.38 106 GLU A N 1
ATOM 872 C CA . GLU A 1 106 ? -23.921 3.906 29.867 1.00 81.38 106 GLU A CA 1
ATOM 873 C C . GLU A 1 106 ? -24.315 5.218 30.557 1.00 81.38 106 GLU A C 1
ATOM 875 O O . GLU A 1 106 ? -25.216 5.214 31.392 1.00 81.38 106 GLU A O 1
ATOM 880 N N . GLY A 1 107 ? -23.738 6.347 30.130 1.00 80.25 107 GLY A N 1
ATOM 881 C CA . GLY A 1 107 ? -24.114 7.674 30.626 1.00 80.25 107 GLY A CA 1
ATOM 882 C C . GLY A 1 107 ? -25.512 8.149 30.202 1.00 80.25 107 GLY A C 1
ATOM 883 O O . GLY A 1 107 ? -26.136 8.916 30.929 1.00 80.25 107 GLY A O 1
ATOM 884 N N . ARG A 1 108 ? -26.029 7.694 29.051 1.00 77.62 108 ARG A N 1
ATOM 885 C CA . ARG A 1 108 ? -27.362 8.066 28.529 1.00 77.62 108 ARG A CA 1
ATOM 886 C C . ARG A 1 108 ? -28.439 7.000 28.730 1.00 77.62 108 ARG A C 1
ATOM 888 O O . ARG A 1 108 ? -29.597 7.256 28.425 1.00 77.62 108 ARG A O 1
ATOM 895 N N . LYS A 1 109 ? -28.101 5.838 29.294 1.00 73.81 109 LYS A N 1
ATOM 896 C CA . LYS A 1 109 ? -29.004 4.683 29.446 1.00 73.81 109 LYS A CA 1
ATOM 897 C C . LYS A 1 109 ? -30.271 4.997 30.248 1.00 73.81 109 LYS A C 1
ATOM 899 O O . LYS A 1 109 ? -31.291 4.357 30.049 1.00 73.81 109 LYS A O 1
ATOM 904 N N . ILE A 1 110 ? -30.198 5.980 31.145 1.00 72.19 110 ILE A N 1
ATOM 905 C CA . ILE A 1 110 ? -31.317 6.420 31.994 1.00 72.19 110 ILE A CA 1
ATOM 906 C C . ILE A 1 110 ? -32.288 7.336 31.217 1.00 72.19 110 ILE A C 1
ATOM 908 O O . ILE A 1 110 ? -33.449 7.457 31.591 1.00 72.19 110 ILE A O 1
ATOM 912 N N . LEU A 1 111 ? -31.824 7.968 30.133 1.00 76.69 111 LEU A N 1
ATOM 913 C CA . LEU A 1 111 ? -32.578 8.928 29.315 1.00 76.69 111 LEU A CA 1
ATOM 914 C C . LEU A 1 111 ? -32.962 8.381 27.928 1.00 76.69 111 LEU A C 1
ATOM 916 O O . LEU A 1 111 ? -33.803 8.979 27.267 1.00 76.69 111 LEU A O 1
ATOM 920 N N . MET A 1 112 ? -32.348 7.281 27.478 1.00 77.44 112 MET A N 1
ATOM 921 C CA . MET A 1 112 ? -32.594 6.689 26.159 1.00 77.44 112 MET A CA 1
ATOM 922 C C . MET A 1 112 ? -33.901 5.895 26.114 1.00 77.44 112 MET A C 1
ATOM 924 O O . MET A 1 112 ? -34.171 5.056 26.975 1.00 77.44 112 MET A O 1
ATOM 928 N N . GLY A 1 113 ? -34.676 6.121 25.053 1.00 78.94 113 GLY A N 1
ATOM 929 C CA . GLY A 1 113 ? -35.832 5.296 24.710 1.00 78.94 113 GLY A CA 1
ATOM 930 C C . GLY A 1 113 ? -35.430 3.930 24.137 1.00 78.94 113 GLY A C 1
ATOM 931 O O . GLY A 1 113 ? -34.310 3.735 23.663 1.00 78.94 113 GLY A O 1
ATOM 932 N N . ARG A 1 114 ? -36.370 2.976 24.141 1.00 79.38 114 ARG A N 1
ATOM 933 C CA . ARG A 1 114 ? -36.150 1.601 23.650 1.00 79.38 114 ARG A CA 1
ATOM 934 C C . ARG A 1 114 ? -35.780 1.539 22.159 1.00 79.38 114 ARG A C 1
ATOM 936 O O . ARG A 1 114 ? -34.999 0.674 21.771 1.00 79.38 114 ARG A O 1
ATOM 943 N N . ASP A 1 115 ? -36.297 2.465 21.355 1.00 81.69 115 ASP A N 1
ATOM 944 C CA . ASP A 1 115 ? -35.987 2.552 19.922 1.00 81.69 115 ASP A CA 1
ATOM 945 C C . ASP A 1 115 ? -34.568 3.090 19.680 1.00 81.69 115 ASP A C 1
ATOM 947 O O . ASP A 1 115 ? -33.798 2.478 18.942 1.00 81.69 115 ASP A O 1
ATOM 951 N N . GLU A 1 116 ? -34.157 4.143 20.397 1.00 79.94 116 GLU A N 1
ATOM 952 C CA . GLU A 1 116 ? -32.787 4.679 20.324 1.00 79.94 116 GLU A CA 1
ATOM 953 C C . GLU A 1 116 ? -31.737 3.654 20.783 1.00 79.94 116 GLU A C 1
ATOM 955 O O . GLU A 1 116 ? -30.621 3.604 20.257 1.00 79.94 116 GLU A O 1
ATOM 960 N N . GLU A 1 117 ? -32.076 2.818 21.769 1.00 78.88 117 GLU A N 1
ATOM 961 C CA . GLU A 1 117 ? -31.214 1.723 22.212 1.00 78.88 117 GLU A CA 1
ATOM 962 C C . GLU A 1 117 ? -31.009 0.675 21.112 1.00 78.88 117 GLU A C 1
ATOM 964 O O . GLU A 1 117 ? -29.872 0.250 20.877 1.00 78.88 117 GLU A O 1
ATOM 969 N N . ASN A 1 118 ? -32.080 0.288 20.416 1.00 83.69 118 ASN A N 1
ATOM 970 C CA . ASN A 1 118 ? -32.006 -0.655 19.303 1.00 83.69 118 ASN A CA 1
ATOM 971 C C . ASN A 1 118 ? -31.186 -0.095 18.136 1.00 83.69 118 ASN A C 1
ATOM 973 O O . ASN A 1 118 ? -30.298 -0.791 17.638 1.00 83.69 118 ASN A O 1
ATOM 977 N N . ASP A 1 119 ? -31.409 1.160 17.746 1.00 84.38 119 ASP A N 1
ATOM 978 C CA . ASP A 1 119 ? -30.653 1.805 16.668 1.00 84.38 119 ASP A CA 1
ATOM 979 C C . ASP A 1 119 ? -29.153 1.839 16.976 1.00 84.38 119 ASP A C 1
ATOM 981 O O . ASP A 1 119 ? -28.319 1.481 16.138 1.00 84.38 119 ASP A O 1
ATOM 985 N N . MET A 1 120 ? -28.779 2.172 18.215 1.00 79.25 120 MET A N 1
ATOM 986 C CA . MET A 1 120 ? -27.374 2.195 18.621 1.00 79.25 120 MET A CA 1
ATOM 987 C C . MET A 1 120 ? -26.730 0.797 18.590 1.00 79.25 120 MET A C 1
ATOM 989 O O . MET A 1 120 ? -25.559 0.655 18.215 1.00 79.25 120 MET A O 1
ATOM 993 N N . ILE A 1 121 ? -27.479 -0.249 18.963 1.00 82.69 121 ILE A N 1
ATOM 994 C CA . ILE A 1 121 ? -27.035 -1.649 18.864 1.00 82.69 121 ILE A CA 1
ATOM 995 C C . ILE A 1 121 ? -26.847 -2.045 17.395 1.00 82.69 121 ILE A C 1
ATOM 997 O O . ILE A 1 121 ? -25.827 -2.655 17.062 1.00 82.69 121 ILE A O 1
ATOM 1001 N N . HIS A 1 122 ? -27.776 -1.666 16.512 1.00 86.88 122 HIS A N 1
ATOM 1002 C CA . HIS A 1 122 ? -27.678 -1.923 15.075 1.00 86.88 122 HIS A CA 1
ATOM 1003 C C . HIS A 1 122 ? -26.451 -1.249 14.454 1.00 86.88 122 HIS A C 1
ATOM 1005 O O . HIS A 1 122 ? -25.682 -1.920 13.764 1.00 86.88 122 HIS A O 1
ATOM 1011 N N . VAL A 1 123 ? -26.205 0.028 14.761 1.00 85.44 123 VAL A N 1
ATOM 1012 C CA . VAL A 1 123 ? -25.017 0.761 14.292 1.00 85.44 123 VAL A CA 1
ATOM 1013 C C . VAL A 1 123 ? -23.734 0.114 14.810 1.00 85.44 123 VAL A C 1
ATOM 1015 O O . VAL A 1 123 ? -22.810 -0.127 14.038 1.00 85.44 123 VAL A O 1
ATOM 1018 N N . THR A 1 124 ? -23.676 -0.241 16.096 1.00 83.44 124 THR A N 1
ATOM 1019 C CA . THR A 1 124 ? -22.487 -0.888 16.678 1.00 83.44 124 THR A CA 1
ATOM 1020 C C . THR A 1 124 ? -22.213 -2.239 16.015 1.00 83.44 124 THR A C 1
ATOM 1022 O O . THR A 1 124 ? -21.071 -2.544 15.675 1.00 83.44 124 THR A O 1
ATOM 1025 N N . ARG A 1 125 ? -23.259 -3.042 15.778 1.00 85.94 125 ARG A N 1
ATOM 1026 C CA . ARG A 1 125 ? -23.147 -4.323 15.069 1.00 85.94 125 ARG A CA 1
ATOM 1027 C C . ARG A 1 125 ? -22.662 -4.125 13.634 1.00 85.94 125 ARG A C 1
ATOM 1029 O O . ARG A 1 125 ? -21.802 -4.877 13.189 1.00 85.94 125 ARG A O 1
ATOM 1036 N N . LEU A 1 126 ? -23.168 -3.109 12.938 1.00 88.88 126 LEU A N 1
ATOM 1037 C CA . LEU A 1 126 ? -22.749 -2.771 11.580 1.00 88.88 126 LEU A CA 1
ATOM 1038 C C . LEU A 1 126 ? -21.272 -2.357 11.523 1.00 88.88 126 LEU A C 1
ATOM 1040 O O . LEU A 1 126 ? -20.531 -2.882 10.697 1.00 88.88 126 LEU A O 1
ATOM 1044 N N . VAL A 1 127 ? -20.817 -1.496 12.439 1.00 85.94 127 VAL A N 1
ATOM 1045 C CA . VAL A 1 127 ? -19.406 -1.077 12.535 1.00 85.94 127 VAL A CA 1
ATOM 1046 C C . VAL A 1 127 ? -18.486 -2.272 12.802 1.00 85.94 127 VAL A C 1
ATOM 1048 O O . VAL A 1 127 ? -17.425 -2.387 12.186 1.00 85.94 127 VAL A O 1
ATOM 1051 N N . ILE A 1 128 ? -18.894 -3.196 13.676 1.00 83.62 128 ILE A N 1
ATOM 1052 C CA . ILE A 1 128 ? -18.127 -4.417 13.958 1.00 83.62 128 ILE A CA 1
ATOM 1053 C C . ILE A 1 128 ? -18.091 -5.333 12.728 1.00 83.62 128 ILE A C 1
ATOM 1055 O O . ILE A 1 128 ? -17.022 -5.803 12.352 1.00 83.62 128 ILE A O 1
ATOM 1059 N N . CYS A 1 129 ? -19.228 -5.565 12.065 1.00 88.62 129 CYS A N 1
ATOM 1060 C CA . CYS A 1 129 ? -19.263 -6.385 10.854 1.00 88.62 129 CYS A CA 1
ATOM 1061 C C . CYS A 1 129 ? -18.359 -5.805 9.763 1.00 88.62 129 CYS A C 1
ATOM 1063 O O . CYS A 1 129 ? -17.522 -6.533 9.240 1.00 88.62 129 CYS A O 1
ATOM 1065 N N . MET A 1 130 ? -18.468 -4.502 9.486 1.00 89.88 130 MET A N 1
ATOM 1066 C CA . MET A 1 130 ? -17.653 -3.812 8.483 1.00 89.88 130 MET A CA 1
ATOM 1067 C C . MET A 1 130 ? -16.155 -3.937 8.777 1.00 89.88 130 MET A C 1
ATOM 1069 O O . MET A 1 130 ? -15.366 -4.206 7.875 1.00 89.88 130 MET A O 1
ATOM 1073 N N . THR A 1 131 ? -15.755 -3.765 10.036 1.00 86.75 131 THR A N 1
ATOM 1074 C CA . THR A 1 131 ? -14.338 -3.801 10.427 1.00 86.75 131 THR A CA 1
ATOM 1075 C C . THR A 1 131 ? -13.761 -5.211 10.371 1.00 86.75 131 THR A C 1
ATOM 1077 O O . THR A 1 131 ? -12.651 -5.381 9.874 1.00 86.75 131 THR A O 1
ATOM 1080 N N . VAL A 1 132 ? -14.525 -6.232 10.772 1.00 84.69 132 VAL A N 1
ATOM 1081 C CA . VAL A 1 132 ? -14.117 -7.639 10.629 1.00 84.69 132 VAL A CA 1
ATOM 1082 C C . VAL A 1 132 ? -14.015 -8.038 9.157 1.00 84.69 132 VAL A C 1
ATOM 1084 O O . VAL A 1 132 ? -13.021 -8.644 8.765 1.00 84.69 132 VAL A O 1
ATOM 1087 N N . THR A 1 133 ? -14.990 -7.675 8.316 1.00 88.25 133 THR A N 1
ATOM 1088 C CA . THR A 1 133 ? -14.926 -7.980 6.877 1.00 88.25 133 THR A CA 1
ATOM 1089 C C . THR A 1 133 ? -13.780 -7.254 6.189 1.00 88.25 133 THR A C 1
ATOM 1091 O O . THR A 1 133 ? -13.092 -7.856 5.374 1.00 88.25 133 THR A O 1
ATOM 1094 N N . TYR A 1 134 ? -13.540 -5.988 6.543 1.00 86.25 134 TYR A N 1
ATOM 1095 C CA . TYR A 1 134 ? -12.424 -5.208 6.013 1.00 86.25 134 TYR A CA 1
ATOM 1096 C C . TYR A 1 134 ? -11.085 -5.847 6.387 1.00 86.25 134 TYR A C 1
ATOM 1098 O O . TYR A 1 134 ? -10.255 -6.096 5.520 1.00 86.25 134 TYR A O 1
ATOM 1106 N N . PHE A 1 135 ? -10.912 -6.209 7.660 1.00 84.94 135 PHE A N 1
ATOM 1107 C CA . PHE A 1 135 ? -9.718 -6.901 8.131 1.00 84.94 135 PHE A CA 1
ATOM 1108 C C . PHE A 1 135 ? -9.489 -8.222 7.385 1.00 84.94 135 PHE A C 1
ATOM 1110 O O . PHE A 1 135 ? -8.383 -8.478 6.917 1.00 84.94 135 PHE A O 1
ATOM 1117 N N . LEU A 1 136 ? -10.528 -9.047 7.226 1.00 86.50 136 LEU A N 1
ATOM 1118 C CA . LEU A 1 136 ? -10.424 -10.320 6.510 1.00 86.50 136 LEU A CA 1
ATOM 1119 C C . LEU A 1 136 ? -10.169 -10.156 5.006 1.00 86.50 136 LEU A C 1
ATOM 1121 O O . LEU A 1 136 ? -9.555 -11.038 4.419 1.00 86.50 136 LEU A O 1
ATOM 1125 N N . ALA A 1 137 ? -10.625 -9.068 4.383 1.00 87.06 137 ALA A N 1
ATOM 1126 C CA . ALA A 1 137 ? -10.382 -8.795 2.968 1.00 87.06 137 ALA A CA 1
ATOM 1127 C C . ALA A 1 137 ? -8.965 -8.258 2.716 1.00 87.06 137 ALA A C 1
ATOM 1129 O O . ALA A 1 137 ? -8.296 -8.683 1.778 1.00 87.06 137 ALA A O 1
ATOM 1130 N N . GLU A 1 138 ? -8.491 -7.358 3.575 1.00 83.50 138 GLU A N 1
ATOM 1131 C CA . GLU A 1 138 ? -7.208 -6.670 3.404 1.00 83.50 138 GLU A CA 1
ATOM 1132 C C . GLU A 1 138 ? -6.022 -7.492 3.909 1.00 83.50 138 GLU A C 1
ATOM 1134 O O . GLU A 1 138 ? -4.937 -7.428 3.340 1.00 83.50 138 GLU A O 1
ATOM 1139 N N . THR A 1 139 ? -6.204 -8.303 4.957 1.00 81.94 139 THR A N 1
ATOM 1140 C CA . THR A 1 139 ? -5.099 -9.085 5.539 1.00 81.94 139 THR A CA 1
ATOM 1141 C C . THR A 1 139 ? -4.481 -10.070 4.536 1.00 81.94 139 THR A C 1
ATOM 1143 O O . THR A 1 139 ? -3.257 -10.082 4.421 1.00 81.94 139 THR A O 1
ATOM 1146 N N . PRO A 1 140 ? -5.249 -10.871 3.767 1.00 85.31 140 PRO A N 1
ATOM 1147 C CA . PRO A 1 140 ? -4.682 -11.761 2.754 1.00 85.31 140 PRO A CA 1
ATOM 1148 C C . PRO A 1 140 ? -3.933 -10.999 1.660 1.00 85.31 140 PRO A C 1
ATOM 1150 O O . PRO A 1 140 ? -2.861 -11.435 1.247 1.00 85.31 140 PRO A O 1
ATOM 1153 N N . VAL A 1 141 ? -4.464 -9.848 1.232 1.00 81.50 141 VAL A N 1
ATOM 1154 C CA . VAL A 1 141 ? -3.836 -8.994 0.216 1.00 81.50 141 VAL A CA 1
ATOM 1155 C C . VAL A 1 141 ? -2.513 -8.444 0.745 1.00 81.50 141 VAL A C 1
ATOM 1157 O O . VAL A 1 141 ? -1.471 -8.711 0.150 1.00 81.50 141 VAL A O 1
ATOM 1160 N N . GLY A 1 142 ? -2.518 -7.799 1.914 1.00 73.50 142 GLY A N 1
ATOM 1161 C CA . GLY A 1 142 ? -1.312 -7.250 2.538 1.00 73.50 142 GLY A CA 1
ATOM 1162 C C . GLY A 1 142 ? -0.248 -8.309 2.841 1.00 73.50 142 GLY A C 1
ATOM 1163 O O . GLY A 1 142 ? 0.934 -8.081 2.594 1.00 73.50 142 GLY A O 1
ATOM 1164 N N . VAL A 1 143 ? -0.645 -9.500 3.304 1.00 78.31 143 VAL A N 1
ATOM 1165 C CA . VAL A 1 143 ? 0.285 -10.621 3.537 1.00 78.31 143 VAL A CA 1
ATOM 1166 C C . VAL A 1 143 ? 0.859 -11.145 2.221 1.00 78.31 143 VAL A C 1
ATOM 1168 O O . VAL A 1 143 ? 2.059 -11.405 2.153 1.00 78.31 143 VAL A O 1
ATOM 1171 N N . SER A 1 144 ? 0.038 -11.282 1.175 1.00 79.19 144 SER A N 1
ATOM 1172 C CA . SER A 1 144 ? 0.502 -11.754 -0.135 1.00 79.19 144 SER A CA 1
ATOM 1173 C C . SER A 1 144 ? 1.496 -10.786 -0.772 1.00 79.19 144 SER A C 1
ATOM 1175 O O . SER A 1 144 ? 2.526 -11.217 -1.281 1.00 79.19 144 SER A O 1
ATOM 1177 N N . GLU A 1 145 ? 1.250 -9.482 -0.673 1.00 70.25 145 GLU A N 1
ATOM 1178 C CA . GLU A 1 145 ? 2.147 -8.463 -1.203 1.00 70.25 145 GLU A CA 1
ATOM 1179 C C . GLU A 1 145 ? 3.422 -8.341 -0.372 1.00 70.25 145 GLU A C 1
ATOM 1181 O O . GLU A 1 145 ? 4.504 -8.253 -0.941 1.00 70.25 145 GLU A O 1
ATOM 1186 N N . PHE A 1 146 ? 3.338 -8.424 0.958 1.00 71.69 146 PHE A N 1
ATOM 1187 C CA . PHE A 1 146 ? 4.525 -8.464 1.814 1.00 71.69 146 PHE A CA 1
ATOM 1188 C C . PHE A 1 146 ? 5.396 -9.695 1.520 1.00 71.69 146 PHE A C 1
ATOM 1190 O O . PHE A 1 146 ? 6.619 -9.589 1.407 1.00 71.69 146 PHE A O 1
ATOM 1197 N N . TYR A 1 147 ? 4.769 -10.861 1.344 1.00 73.56 147 TYR A N 1
ATOM 1198 C CA . TYR A 1 147 ? 5.442 -12.101 0.962 1.00 73.56 147 TYR A CA 1
ATOM 1199 C C . TYR A 1 147 ? 6.085 -11.989 -0.425 1.00 73.56 147 TYR A C 1
ATOM 1201 O O . TYR A 1 147 ? 7.256 -12.338 -0.592 1.00 73.56 147 TYR A O 1
ATOM 1209 N N . MET A 1 148 ? 5.361 -11.428 -1.399 1.00 67.44 148 MET A N 1
ATOM 1210 C CA . MET A 1 148 ? 5.888 -11.144 -2.733 1.00 67.44 148 MET A CA 1
ATOM 1211 C C . MET A 1 148 ? 7.048 -10.153 -2.674 1.00 67.44 148 MET A C 1
ATOM 1213 O O . MET A 1 148 ? 8.057 -10.407 -3.315 1.00 67.44 148 MET A O 1
ATOM 1217 N N . SER A 1 149 ? 6.987 -9.089 -1.877 1.00 64.94 149 SER A N 1
ATOM 1218 C CA . SER A 1 149 ? 8.104 -8.154 -1.693 1.00 64.94 149 SER A CA 1
ATOM 1219 C C . SER A 1 149 ? 9.334 -8.838 -1.089 1.00 64.94 149 SER A C 1
ATOM 1221 O O . SER A 1 149 ? 10.454 -8.593 -1.534 1.00 64.94 149 SER A O 1
ATOM 1223 N N . PHE A 1 150 ? 9.145 -9.740 -0.118 1.00 65.25 150 PHE A N 1
ATOM 1224 C CA . PHE A 1 150 ? 10.246 -10.462 0.528 1.00 65.25 150 PHE A CA 1
ATOM 1225 C C . PHE A 1 150 ? 10.915 -11.493 -0.395 1.00 65.25 150 PHE A C 1
ATOM 1227 O O . PHE A 1 150 ? 12.133 -11.668 -0.350 1.00 65.25 150 PHE A O 1
ATOM 1234 N N . ILE A 1 151 ? 10.137 -12.165 -1.247 1.00 65.12 151 ILE A N 1
ATOM 1235 C CA . ILE A 1 151 ? 10.647 -13.164 -2.200 1.00 65.12 151 ILE A CA 1
ATOM 1236 C C . ILE A 1 151 ? 11.186 -12.512 -3.471 1.00 65.12 151 ILE A C 1
ATOM 1238 O O . ILE A 1 151 ? 12.286 -12.831 -3.919 1.00 65.12 151 ILE A O 1
ATOM 1242 N N . THR A 1 152 ? 10.433 -11.572 -4.037 1.00 61.81 152 THR A N 1
ATOM 1243 C CA . THR A 1 152 ? 10.766 -10.884 -5.293 1.00 61.81 152 THR A CA 1
ATOM 1244 C C . THR A 1 152 ? 11.925 -9.908 -5.107 1.00 61.81 152 THR A C 1
ATOM 1246 O O . THR A 1 152 ? 12.662 -9.663 -6.059 1.00 61.81 152 THR A O 1
ATOM 1249 N N . GLY A 1 153 ? 12.186 -9.447 -3.875 1.00 54.06 153 GLY A N 1
ATOM 1250 C CA . GLY A 1 153 ? 13.377 -8.668 -3.518 1.00 54.06 153 GLY A CA 1
ATOM 1251 C C . GLY A 1 153 ? 14.720 -9.371 -3.776 1.00 54.06 153 GLY A C 1
ATOM 1252 O O . GLY A 1 153 ? 15.762 -8.754 -3.583 1.00 54.06 153 GLY A O 1
ATOM 1253 N N . LYS A 1 154 ? 14.725 -10.640 -4.215 1.00 45.38 154 LYS A N 1
ATOM 1254 C CA . LYS A 1 154 ? 15.938 -11.386 -4.591 1.00 45.38 154 LYS A CA 1
ATOM 1255 C C . LYS A 1 154 ? 15.961 -11.921 -6.032 1.00 45.38 154 LYS A C 1
ATOM 1257 O O . LYS A 1 154 ? 16.898 -12.645 -6.350 1.00 45.38 154 LYS A O 1
ATOM 1262 N N . GLY A 1 155 ? 14.963 -11.639 -6.883 1.00 43.72 155 GLY A N 1
ATOM 1263 C CA . GLY A 1 155 ? 14.715 -12.528 -8.034 1.00 43.72 155 GLY A CA 1
ATOM 1264 C C . GLY A 1 155 ? 14.372 -11.956 -9.410 1.00 43.72 155 GLY A C 1
ATOM 1265 O O . GLY A 1 155 ? 14.357 -12.748 -10.343 1.00 43.72 155 GLY A O 1
ATOM 1266 N N . PHE A 1 156 ? 14.099 -10.663 -9.595 1.00 42.34 156 PHE A N 1
ATOM 1267 C CA . PHE A 1 156 ? 13.783 -10.131 -10.933 1.00 42.34 156 PHE A CA 1
ATOM 1268 C C . PHE A 1 156 ? 14.271 -8.685 -11.100 1.00 42.34 156 PHE A C 1
ATOM 1270 O O . PHE A 1 156 ? 13.555 -7.722 -10.822 1.00 42.34 156 PHE A O 1
ATOM 1277 N N . GLY A 1 157 ? 15.499 -8.538 -11.586 1.00 32.66 157 GLY A N 1
ATOM 1278 C CA . GLY A 1 157 ? 15.754 -7.609 -12.683 1.00 32.66 157 GLY A CA 1
ATOM 1279 C C . GLY A 1 157 ? 15.671 -8.387 -14.003 1.00 32.66 157 GLY A C 1
ATOM 1280 O O . GLY A 1 157 ? 15.820 -9.610 -13.990 1.00 32.66 157 GLY A O 1
ATOM 1281 N N . PRO A 1 158 ? 15.520 -7.730 -15.155 1.00 33.22 158 PRO A N 1
ATOM 1282 C CA . PRO A 1 158 ? 14.494 -6.770 -15.548 1.00 33.22 158 PRO A CA 1
ATOM 1283 C C . PRO A 1 158 ? 13.211 -7.482 -16.052 1.00 33.22 158 PRO A C 1
ATOM 1285 O O . PRO A 1 158 ? 13.253 -8.640 -16.466 1.00 33.22 158 PRO A O 1
ATOM 1288 N N . MET A 1 159 ? 12.072 -6.786 -16.059 1.00 37.91 159 MET A N 1
ATOM 1289 C CA . MET A 1 159 ? 11.045 -6.986 -17.099 1.00 37.91 159 MET A CA 1
ATOM 1290 C C . MET A 1 159 ? 11.009 -5.729 -17.957 1.00 37.91 159 MET A C 1
ATOM 1292 O O . MET A 1 159 ? 10.970 -4.625 -17.360 1.00 37.91 159 MET A O 1
#

Radius of gyration: 25.09 Å; chains: 1; bounding box: 58×45×72 Å

Organism: NCBI:txid1611254

Foldseek 3Di:
DPPVVVVVVVVVVVVVVVVLVCVLLVQKDKDWDPQADDDDPPDPVDDPPDGDTDIDIWGDPVDDLVVNLVSLLVSLVVVLVVLVCCLPVLVVVLVVVLVVLVVVCVVCVVPDDPVNVVVSVVVNVVSVVVSVVVNVVSVVVSVVSNVCSVVVNVPDDTD

Sequence (159 aa):
MKAGTSWKVFFSLLFFHLVITMINQGRYLIIEYPKGWKPDESCTMYPPNTTFPYFDRVQNPAIDVFFQEHISEKYLLIDGILKCIPPILYPFLALGLVVELKKVREGRKILMGRDEENDMIHVTRLVICMTVTYFLAETPVGVSEFYMSFITGKGFGPM